Protein AF-A0A357N940-F1 (afdb_monomer)

Nearest PDB structures (foldseek):
  7zd9-assembly1_A  TM=8.228E-01  e=5.852E-03  Synechocystis sp. PCC 6803
  8qno-assembly1_A  TM=8.174E-01  e=1.246E-02  Pyrococcus furiosus
  5aov-assembly1_A-2  TM=7.778E-01  e=3.743E-02  Pyrococcus furiosus
  3gg9-assembly2_B  TM=7.668E-01  e=9.147E-02  Ralstonia solanacearum
  1pjt-assembly1_A  TM=7.492E-01  e=1.585E-01  Salmonella enterica subsp. enterica serovar Typhimurium

Radius of gyration: 10.6 Å; Cα contacts (8 Å, |Δi|>4): 85; chains: 1; bounding box: 22×18×31 Å

Mean predicted aligned error: 3.06 Å

Solvent-accessible surface area (backbone atoms only — not comparable to full-atom values): 3289 Å² total; per-residue (Å²): 138,87,41,59,78,36,81,44,81,35,78,38,73,47,75,67,31,50,51,49,46,54,52,44,38,76,48,43,23,51,38,37,38,47,54,94,66,59,71,90,78,49,70,66,49,65,63,54,33,51,76,69,72,33,46,111

Secondary structure (DSSP, 8-state):
---TT-EEEEE--SHHHHHHHHHHHHTT-EEEEE-SS-GGGSTTHHHHHHHTT-B-

Sequence (56 aa):
MDLSGKRVLVMGAGISGVAVAKIAKRLGAQVALSDTKPEGKLGAVPGELAQAGIKL

Structure (mmCIF, N/CA/C/O backbone):
data_AF-A0A357N940-F1
#
_entry.id   AF-A0A357N940-F1
#
loop_
_atom_site.group_PDB
_atom_site.id
_atom_site.type_symbol
_atom_site.label_atom_id
_atom_site.label_alt_id
_atom_site.label_comp_id
_atom_site.label_asym_id
_atom_site.label_entity_id
_atom_site.label_seq_id
_atom_site.pdbx_PDB_ins_code
_atom_site.Cartn_x
_atom_site.Cartn_y
_atom_site.Cartn_z
_atom_site.occupancy
_atom_site.B_iso_or_equiv
_atom_site.auth_seq_id
_atom_site.auth_comp_id
_atom_site.auth_asym_id
_atom_site.auth_atom_id
_atom_site.pdbx_PDB_model_num
ATOM 1 N N . MET A 1 1 ? -1.942 9.463 16.359 1.00 67.44 1 MET A N 1
ATOM 2 C CA . MET A 1 1 ? -2.657 9.891 15.137 1.00 67.44 1 MET A CA 1
ATOM 3 C C . MET A 1 1 ? -3.524 8.736 14.682 1.00 67.44 1 MET A C 1
ATOM 5 O O . MET A 1 1 ? -3.005 7.633 14.596 1.00 67.44 1 MET A O 1
ATOM 9 N N . ASP A 1 2 ? -4.810 8.974 14.440 1.00 89.44 2 ASP A N 1
ATOM 10 C CA . ASP A 1 2 ? -5.724 7.961 13.903 1.00 89.44 2 ASP A CA 1
ATOM 11 C C . ASP A 1 2 ? -5.782 8.076 12.371 1.00 89.44 2 ASP A C 1
ATOM 13 O O . ASP A 1 2 ? -5.981 9.174 11.844 1.00 89.44 2 ASP A O 1
ATOM 17 N N . LEU A 1 3 ? -5.558 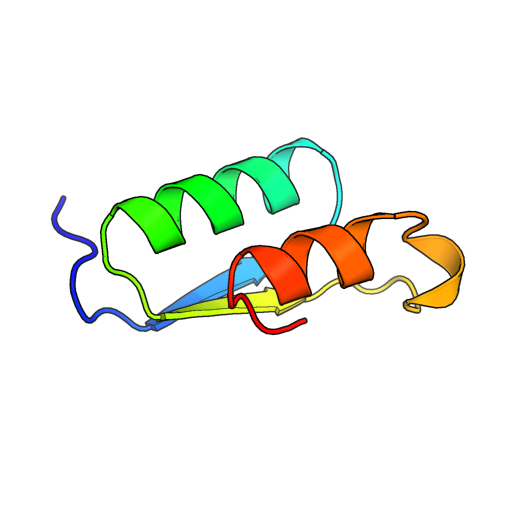6.968 11.662 1.00 94.69 3 LEU A N 1
ATOM 18 C CA . LEU A 1 3 ? -5.627 6.879 10.198 1.00 94.69 3 LEU A CA 1
ATOM 19 C C . LEU A 1 3 ? -6.862 6.108 9.711 1.00 94.69 3 LEU A C 1
ATOM 21 O O . LEU A 1 3 ? -7.101 6.051 8.502 1.00 94.69 3 LEU A O 1
ATOM 25 N N . SER A 1 4 ? -7.665 5.570 10.628 1.00 96.44 4 SER A N 1
ATOM 26 C CA . SER A 1 4 ? -8.858 4.800 10.306 1.00 96.44 4 SER A CA 1
ATOM 27 C C . SER A 1 4 ? -9.848 5.636 9.493 1.00 96.44 4 SER A C 1
ATOM 29 O O . SER A 1 4 ? -10.149 6.786 9.818 1.00 96.44 4 SER A O 1
ATOM 31 N N . GLY A 1 5 ? -10.304 5.088 8.365 1.00 95.31 5 GLY A N 1
ATOM 32 C CA . GLY A 1 5 ? -11.250 5.738 7.456 1.00 95.31 5 GLY A CA 1
ATOM 33 C C . GLY A 1 5 ? -10.696 6.930 6.665 1.00 95.31 5 GLY A C 1
ATOM 34 O O . GLY A 1 5 ? -11.398 7.461 5.802 1.00 95.31 5 GLY A O 1
ATOM 35 N N . LYS A 1 6 ? -9.446 7.357 6.895 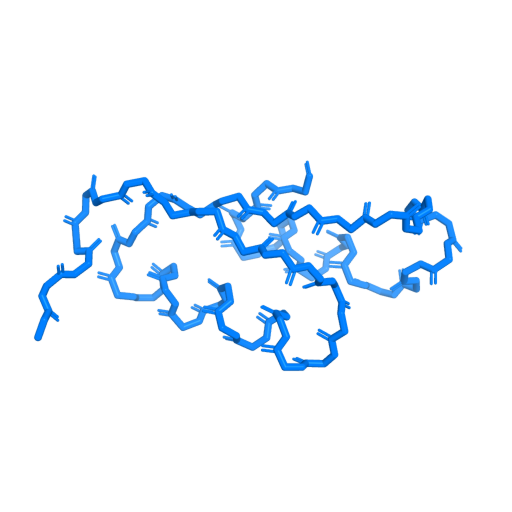1.00 97.25 6 LYS A N 1
ATOM 36 C CA . LYS A 1 6 ? -8.841 8.478 6.161 1.00 97.25 6 LYS A CA 1
ATOM 37 C C . LYS A 1 6 ? -8.372 8.041 4.777 1.00 97.25 6 LYS A C 1
ATOM 39 O O . LYS A 1 6 ? -7.911 6.919 4.588 1.00 97.25 6 LYS A O 1
ATOM 44 N N . ARG A 1 7 ? -8.447 8.957 3.810 1.00 97.12 7 ARG A N 1
ATOM 45 C CA . ARG A 1 7 ? -7.859 8.778 2.475 1.00 97.12 7 ARG A CA 1
ATOM 46 C C . ARG A 1 7 ? -6.411 9.255 2.502 1.00 97.12 7 ARG A C 1
ATOM 48 O O . ARG A 1 7 ? -6.164 10.403 2.861 1.00 97.12 7 ARG A O 1
ATOM 55 N N . VAL A 1 8 ? -5.477 8.380 2.145 1.00 97.19 8 VAL A N 1
ATOM 56 C CA . VAL A 1 8 ? -4.034 8.650 2.173 1.00 97.19 8 VAL A CA 1
ATOM 57 C C . VAL A 1 8 ? -3.452 8.386 0.791 1.00 97.19 8 VAL A C 1
ATOM 59 O O . VAL A 1 8 ? -3.645 7.305 0.237 1.00 97.19 8 VAL A O 1
ATOM 62 N N . LEU A 1 9 ? -2.727 9.367 0.256 1.00 97.25 9 LEU A N 1
ATOM 63 C CA . LEU A 1 9 ? -1.900 9.212 -0.936 1.00 97.25 9 LEU A CA 1
ATOM 64 C C . LEU A 1 9 ? -0.439 9.059 -0.507 1.00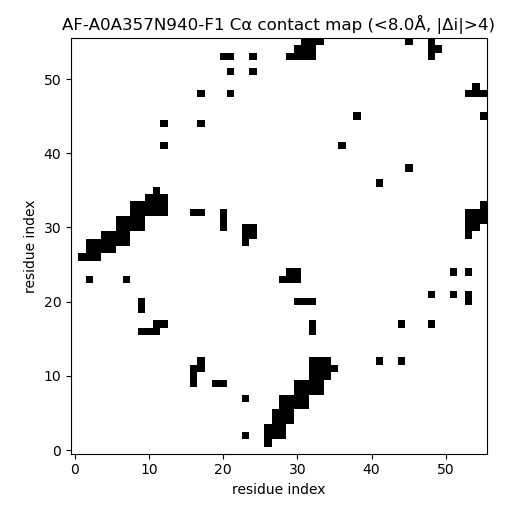 97.25 9 LEU A C 1
ATOM 66 O O . LEU A 1 9 ? 0.085 9.910 0.210 1.00 97.25 9 LEU A O 1
ATOM 70 N N . VAL A 1 10 ? 0.215 7.996 -0.963 1.00 96.56 10 VAL A N 1
ATOM 71 C CA . VAL A 1 10 ? 1.657 7.796 -0.806 1.00 96.56 10 VAL A CA 1
ATOM 72 C C . VAL A 1 10 ? 2.340 8.095 -2.131 1.00 96.56 10 VAL A C 1
ATOM 74 O O . VAL A 1 10 ? 1.996 7.513 -3.153 1.00 96.56 10 VAL A O 1
ATOM 77 N N . MET A 1 11 ? 3.314 8.999 -2.120 1.00 95.94 11 MET A N 1
ATOM 78 C CA . MET A 1 11 ? 4.115 9.306 -3.302 1.00 95.94 11 MET A CA 1
ATOM 79 C C . MET A 1 11 ? 5.432 8.531 -3.267 1.00 95.94 11 MET A C 1
ATOM 81 O O . MET A 1 11 ? 6.193 8.630 -2.305 1.00 95.94 11 MET A O 1
ATOM 85 N N . GLY A 1 12 ? 5.699 7.785 -4.333 1.00 94.31 12 GLY A N 1
ATOM 86 C CA . GLY A 1 12 ? 6.860 6.921 -4.489 1.00 94.31 12 GLY A CA 1
ATOM 87 C C . GLY A 1 12 ? 6.551 5.451 -4.186 1.00 94.31 12 GLY A C 1
ATOM 88 O O . GLY A 1 12 ? 6.109 5.096 -3.098 1.00 94.31 12 GLY A O 1
ATOM 89 N N . ALA A 1 13 ? 6.872 4.583 -5.138 1.00 93.94 13 ALA A N 1
ATOM 90 C CA . ALA A 1 13 ? 6.800 3.123 -5.102 1.00 93.94 13 ALA A CA 1
ATOM 91 C C . ALA A 1 13 ? 8.166 2.482 -4.787 1.00 93.94 13 ALA A C 1
ATOM 93 O O . ALA A 1 13 ? 8.400 1.307 -5.066 1.00 93.94 13 ALA A O 1
ATOM 94 N N . GLY A 1 14 ? 9.096 3.249 -4.209 1.00 91.62 14 GLY A N 1
ATOM 95 C CA . GLY A 1 14 ? 10.313 2.694 -3.617 1.00 91.62 14 GLY A CA 1
ATOM 96 C C . GLY A 1 14 ? 10.011 1.863 -2.365 1.00 91.62 14 GLY A C 1
ATOM 97 O O . GLY A 1 14 ? 8.895 1.882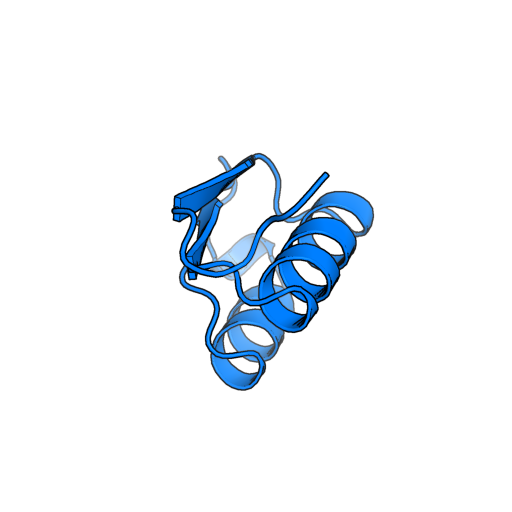 -1.845 1.00 91.62 14 GLY A O 1
ATOM 98 N N . ILE A 1 15 ? 11.032 1.190 -1.828 1.00 92.50 15 ILE A N 1
ATOM 99 C CA . ILE A 1 15 ? 10.913 0.290 -0.663 1.00 92.50 15 ILE A CA 1
ATOM 100 C C . ILE A 1 15 ? 10.168 0.966 0.502 1.00 92.50 15 ILE A C 1
ATOM 102 O O . ILE A 1 15 ? 9.204 0.415 1.036 1.00 92.50 15 ILE A O 1
ATOM 106 N N . SER A 1 16 ? 10.563 2.192 0.855 1.00 95.06 16 SER A N 1
ATOM 107 C CA . SER A 1 16 ? 9.947 2.941 1.955 1.00 95.06 16 SER A CA 1
ATOM 108 C C . SER A 1 16 ? 8.504 3.356 1.662 1.00 95.06 16 SER A C 1
ATOM 110 O O . SER A 1 16 ? 7.661 3.273 2.549 1.00 95.06 16 SER A O 1
ATOM 112 N N . GLY A 1 17 ? 8.191 3.767 0.430 1.00 95.50 17 GLY A N 1
ATOM 113 C CA . GLY A 1 17 ? 6.834 4.175 0.058 1.00 95.50 17 GLY A CA 1
ATOM 114 C C . GLY A 1 17 ? 5.853 3.004 0.098 1.00 95.50 17 GLY A C 1
ATOM 115 O O . GLY A 1 17 ? 4.778 3.099 0.691 1.00 95.50 17 GLY A O 1
ATOM 116 N N . VAL A 1 18 ? 6.276 1.841 -0.399 1.00 95.12 18 VAL A N 1
ATOM 117 C CA . VAL A 1 18 ? 5.500 0.598 -0.292 1.00 95.12 18 VAL A CA 1
ATOM 118 C C . VAL A 1 18 ? 5.283 0.206 1.174 1.00 95.12 18 VAL A C 1
ATOM 120 O O . VAL A 1 18 ? 4.169 -0.162 1.554 1.00 95.12 18 VAL A O 1
ATOM 123 N N . ALA A 1 19 ? 6.309 0.324 2.024 1.00 96.19 19 ALA A N 1
ATOM 124 C CA . ALA A 1 19 ? 6.182 0.048 3.455 1.00 96.19 19 ALA A CA 1
ATOM 125 C C . ALA A 1 19 ? 5.177 0.992 4.140 1.00 96.19 19 ALA A C 1
ATOM 127 O O . ALA A 1 19 ? 4.298 0.526 4.870 1.00 96.19 19 ALA A O 1
ATOM 128 N N . VAL A 1 20 ? 5.250 2.297 3.856 1.00 96.69 20 VAL A N 1
ATOM 129 C CA . VAL A 1 20 ? 4.304 3.298 4.374 1.00 96.69 20 VAL A CA 1
ATOM 130 C C . VAL A 1 20 ? 2.878 2.979 3.936 1.00 96.69 20 VAL A C 1
ATOM 132 O O . VAL A 1 20 ? 1.975 2.982 4.772 1.00 96.69 20 VAL A O 1
ATOM 135 N N . ALA A 1 21 ? 2.666 2.636 2.664 1.00 97.00 21 ALA A N 1
ATOM 136 C CA . ALA A 1 21 ? 1.342 2.304 2.151 1.00 97.00 21 ALA A CA 1
ATOM 137 C C . ALA A 1 21 ? 0.737 1.082 2.860 1.00 97.00 21 ALA A C 1
ATOM 139 O O . ALA A 1 21 ? -0.424 1.113 3.276 1.00 97.00 21 ALA A O 1
ATOM 140 N N . LYS A 1 22 ? 1.541 0.033 3.082 1.00 95.88 22 LYS A N 1
ATOM 141 C CA . LYS A 1 22 ? 1.123 -1.164 3.830 1.00 95.88 22 LYS A CA 1
ATOM 142 C C . LYS A 1 22 ? 0.792 -0.845 5.291 1.00 95.88 22 LYS A C 1
ATOM 144 O O . LYS A 1 22 ? -0.217 -1.330 5.802 1.00 95.88 22 LYS A O 1
ATOM 149 N N . ILE A 1 23 ? 1.600 -0.024 5.964 1.00 96.25 23 ILE A N 1
ATOM 150 C CA . ILE A 1 23 ? 1.351 0.380 7.357 1.00 96.25 23 ILE A CA 1
ATOM 151 C C . ILE A 1 23 ? 0.073 1.221 7.452 1.00 96.25 23 ILE A C 1
ATOM 153 O O . ILE A 1 23 ? -0.798 0.904 8.257 1.00 96.25 23 ILE A O 1
ATOM 157 N N . ALA A 1 24 ? -0.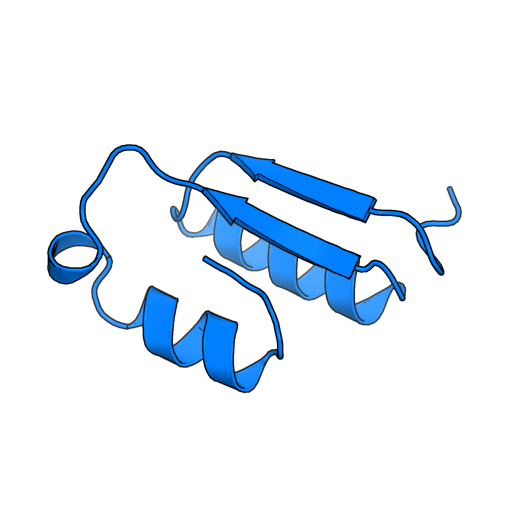091 2.234 6.597 1.00 96.38 24 ALA A N 1
ATOM 158 C CA . ALA A 1 24 ? -1.285 3.077 6.580 1.00 96.38 24 ALA A CA 1
ATOM 159 C C . ALA A 1 24 ? -2.561 2.253 6.336 1.00 96.38 24 ALA A C 1
ATOM 161 O O . ALA A 1 24 ? -3.562 2.445 7.027 1.00 96.38 24 ALA A O 1
ATOM 162 N N . LYS A 1 25 ? -2.507 1.275 5.423 1.00 96.25 25 LYS A N 1
ATOM 163 C CA . LYS A 1 25 ? -3.615 0.345 5.167 1.00 96.25 25 LYS A CA 1
ATOM 164 C C . LYS A 1 25 ? -3.965 -0.486 6.404 1.00 96.25 25 LYS A C 1
ATOM 166 O O . LYS A 1 25 ? -5.139 -0.596 6.743 1.00 96.25 25 LYS A O 1
ATOM 171 N N . ARG A 1 26 ? -2.962 -1.040 7.101 1.00 95.75 26 ARG A N 1
ATOM 172 C CA . ARG A 1 26 ? -3.156 -1.797 8.357 1.00 95.75 26 ARG A CA 1
ATOM 173 C C . ARG A 1 26 ? -3.747 -0.942 9.476 1.00 95.75 26 ARG A C 1
ATOM 175 O O . ARG A 1 26 ? -4.475 -1.466 10.308 1.00 95.75 26 ARG A O 1
ATOM 182 N N . LEU A 1 27 ? -3.475 0.360 9.469 1.00 96.12 27 LEU A N 1
ATOM 183 C CA . LEU A 1 27 ? -4.058 1.332 10.397 1.00 96.12 27 LEU A CA 1
ATOM 184 C C . LEU A 1 27 ? -5.480 1.780 9.999 1.00 96.12 27 LEU A C 1
ATOM 186 O O . LEU A 1 27 ? -6.020 2.701 10.604 1.00 96.12 27 LEU A O 1
ATOM 190 N N . GLY A 1 28 ? -6.096 1.144 8.996 1.00 95.56 28 GLY A N 1
ATOM 191 C CA . GLY A 1 28 ? -7.483 1.387 8.594 1.00 95.56 28 GLY A CA 1
ATOM 192 C C . GLY A 1 28 ? -7.668 2.490 7.551 1.00 95.56 28 GLY A C 1
ATOM 193 O O . GLY A 1 28 ? -8.806 2.865 7.261 1.00 95.56 28 GLY A O 1
ATOM 194 N N . ALA A 1 29 ? -6.587 3.015 6.968 1.00 97.50 29 ALA A N 1
ATOM 195 C CA . ALA A 1 29 ? -6.686 4.019 5.917 1.00 97.50 29 ALA A CA 1
ATOM 196 C C . ALA A 1 29 ? -7.131 3.419 4.573 1.00 97.50 29 ALA A C 1
ATOM 198 O O . ALA A 1 29 ? -6.842 2.270 4.223 1.00 97.50 29 ALA A O 1
ATOM 199 N N . GLN A 1 30 ? -7.767 4.255 3.759 1.00 97.3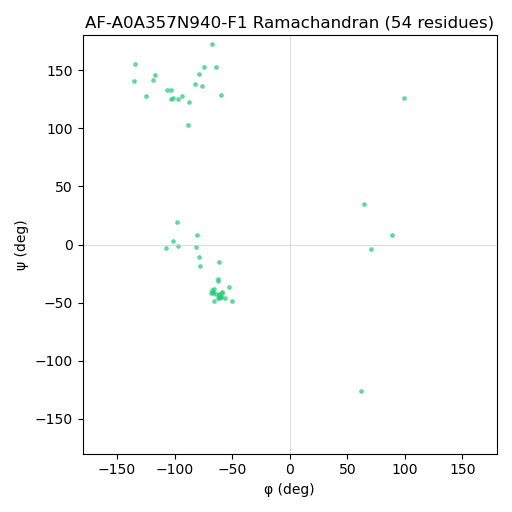8 30 GLN A N 1
ATOM 200 C CA . GLN A 1 30 ? -7.970 4.024 2.334 1.00 97.38 30 GLN A CA 1
ATOM 201 C C . GLN A 1 30 ? -6.758 4.577 1.582 1.00 97.38 30 GLN A C 1
ATOM 203 O O . GLN A 1 30 ? -6.615 5.791 1.430 1.00 97.38 30 GLN A O 1
ATOM 208 N N . VAL A 1 31 ? -5.866 3.685 1.154 1.00 97.75 31 VAL A N 1
ATOM 209 C CA . VAL A 1 31 ? -4.561 4.065 0.602 1.00 97.75 31 VAL A CA 1
ATOM 210 C C . VAL A 1 31 ? -4.548 3.963 -0.921 1.00 97.75 31 VAL A C 1
ATOM 212 O O . VAL A 1 31 ? -4.954 2.943 -1.485 1.00 97.75 31 VAL A O 1
ATOM 215 N N . ALA A 1 32 ? -4.027 5.009 -1.556 1.00 97.00 32 ALA A N 1
ATOM 216 C CA . ALA A 1 32 ? -3.523 4.989 -2.922 1.00 97.00 32 ALA A CA 1
ATOM 217 C C . ALA A 1 32 ? -2.017 5.294 -2.901 1.00 97.00 32 ALA A C 1
ATOM 219 O O . ALA A 1 32 ? -1.551 6.072 -2.067 1.00 97.00 32 ALA A O 1
ATOM 220 N N . LEU A 1 33 ? -1.255 4.687 -3.798 1.00 96.12 33 LEU A N 1
ATOM 221 C CA . LEU A 1 33 ? 0.162 4.950 -4.007 1.00 96.12 33 LEU A CA 1
ATOM 222 C C . LEU A 1 33 ? 0.341 5.458 -5.436 1.00 96.12 33 LEU A C 1
ATOM 224 O O . LEU A 1 33 ? -0.337 4.972 -6.317 1.00 96.12 33 LEU A O 1
ATOM 228 N N . SER A 1 34 ? 1.226 6.420 -5.674 1.00 94.88 34 SER A N 1
ATOM 229 C CA . SER A 1 34 ? 1.539 6.904 -7.022 1.00 94.88 34 SER A CA 1
ATOM 230 C C . SER A 1 34 ? 3.048 7.054 -7.189 1.00 94.88 34 SER A C 1
ATOM 232 O O . SER A 1 34 ? 3.730 7.501 -6.266 1.00 94.88 34 SER A O 1
ATOM 234 N N . ASP A 1 35 ? 3.581 6.695 -8.354 1.00 94.12 35 ASP A N 1
ATOM 235 C CA . ASP A 1 35 ? 4.987 6.891 -8.718 1.00 94.12 35 ASP A CA 1
ATOM 236 C C . ASP A 1 35 ? 5.081 7.457 -10.142 1.00 94.12 35 ASP A C 1
ATOM 238 O O . ASP A 1 35 ? 4.172 7.297 -10.954 1.00 94.12 35 ASP A O 1
ATOM 242 N N . THR A 1 36 ? 6.180 8.145 -10.448 1.00 91.75 36 THR A N 1
ATOM 243 C CA . THR A 1 36 ? 6.444 8.678 -11.792 1.00 91.75 36 THR A CA 1
ATOM 244 C C . THR A 1 36 ? 6.936 7.600 -12.755 1.00 91.75 36 THR A C 1
ATOM 246 O O . THR A 1 36 ? 6.900 7.781 -13.973 1.00 91.75 36 THR A O 1
ATOM 249 N N . LYS A 1 37 ? 7.418 6.473 -12.229 1.00 88.19 37 LYS A N 1
ATOM 250 C CA . LYS A 1 37 ? 7.817 5.315 -13.016 1.00 88.19 37 LYS A CA 1
ATOM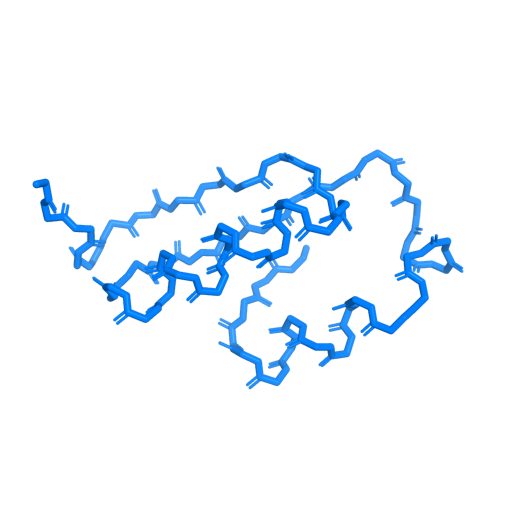 251 C C . LYS A 1 37 ? 6.574 4.557 -13.482 1.00 88.19 37 LYS A C 1
ATOM 253 O O . LYS A 1 37 ? 5.680 4.296 -12.681 1.00 88.19 37 LYS A O 1
ATOM 258 N N . PRO A 1 38 ? 6.545 4.122 -14.751 1.00 83.69 38 PRO A N 1
ATOM 259 C CA . PRO A 1 38 ? 5.492 3.239 -15.23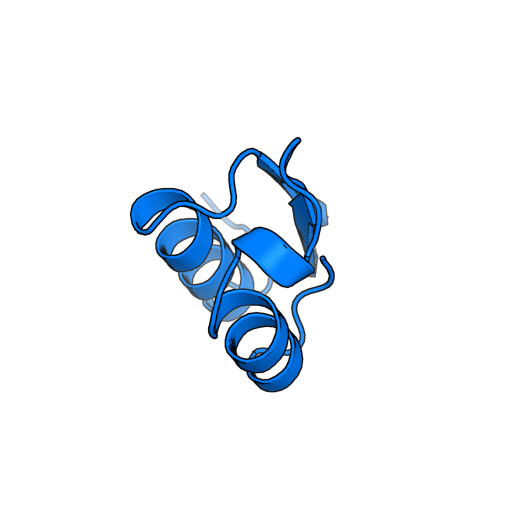0 1.00 83.69 38 PRO A CA 1
ATOM 260 C C . PRO A 1 38 ? 5.556 1.890 -14.505 1.00 83.69 38 PRO A C 1
ATOM 262 O O . PRO A 1 38 ? 6.640 1.441 -14.122 1.00 83.69 38 PRO A O 1
ATOM 265 N N . GLU A 1 39 ? 4.415 1.209 -14.387 1.00 80.31 39 GLU A N 1
ATOM 266 C CA . GLU A 1 39 ? 4.280 -0.050 -13.636 1.00 80.31 39 GLU A CA 1
ATOM 267 C C . GLU A 1 39 ? 5.302 -1.121 -14.041 1.00 80.31 39 GLU A C 1
ATOM 269 O O . GLU A 1 39 ? 5.864 -1.801 -13.184 1.00 80.31 39 GLU A O 1
ATOM 274 N N . GLY A 1 40 ? 5.645 -1.207 -15.331 1.00 81.81 40 GLY A N 1
ATOM 275 C CA . GLY A 1 40 ? 6.654 -2.146 -15.837 1.00 81.81 40 GLY A CA 1
ATOM 276 C C . GLY A 1 40 ? 8.070 -1.941 -15.274 1.00 81.81 40 GLY A C 1
ATOM 277 O O . GLY A 1 40 ? 8.909 -2.828 -15.391 1.00 81.81 40 GLY A O 1
ATOM 278 N N . LYS A 1 41 ? 8.353 -0.794 -14.641 1.00 84.81 41 LYS A N 1
ATOM 279 C CA . LYS A 1 41 ? 9.628 -0.500 -13.959 1.00 84.81 41 LYS A CA 1
ATOM 280 C C . LYS A 1 41 ? 9.552 -0.638 -12.435 1.00 84.81 41 LYS A C 1
ATOM 282 O O . LYS A 1 41 ? 10.541 -0.360 -11.758 1.00 84.81 41 LYS A O 1
ATOM 287 N N . LEU A 1 42 ? 8.404 -1.053 -11.897 1.00 83.56 42 LEU A N 1
ATOM 288 C CA . LEU A 1 42 ? 8.168 -1.219 -10.460 1.00 83.56 42 LEU A CA 1
ATOM 289 C C . LEU A 1 42 ? 8.344 -2.671 -9.983 1.00 83.56 42 LEU A C 1
ATOM 291 O O . LEU A 1 42 ? 8.238 -2.946 -8.790 1.00 83.56 42 LEU A O 1
ATOM 295 N N . GLY A 1 43 ? 8.659 -3.603 -10.887 1.00 86.62 43 GLY A N 1
ATOM 296 C CA . GLY A 1 43 ? 8.917 -5.000 -10.540 1.00 86.62 43 GLY A CA 1
ATOM 297 C C . GLY A 1 43 ? 7.693 -5.663 -9.904 1.00 86.62 43 GLY A C 1
ATOM 298 O O . GLY A 1 43 ? 6.608 -5.638 -10.474 1.00 86.62 43 GLY A O 1
ATOM 299 N N . ALA A 1 44 ? 7.862 -6.250 -8.718 1.00 88.06 44 ALA A N 1
ATOM 300 C CA . ALA A 1 44 ? 6.790 -6.952 -8.005 1.00 88.06 44 ALA A CA 1
ATOM 301 C C . ALA A 1 44 ? 5.801 -6.021 -7.272 1.00 88.06 44 ALA A C 1
ATOM 303 O O . ALA A 1 44 ? 4.742 -6.476 -6.834 1.00 88.06 44 ALA A O 1
ATOM 304 N N . VAL A 1 45 ? 6.108 -4.723 -7.159 1.00 89.56 45 VAL A N 1
ATOM 305 C CA . VAL A 1 45 ? 5.339 -3.773 -6.340 1.00 89.56 45 VAL A CA 1
ATOM 306 C C . VAL A 1 45 ? 3.851 -3.709 -6.711 1.00 89.56 45 VAL A C 1
ATOM 308 O O . VAL A 1 45 ? 3.039 -3.788 -5.789 1.00 89.56 45 VAL A O 1
ATOM 311 N N . PRO A 1 46 ? 3.438 -3.628 -7.994 1.00 89.25 46 PRO A N 1
ATOM 312 C CA . PRO A 1 46 ? 2.013 -3.589 -8.334 1.00 89.25 46 PRO A CA 1
ATOM 313 C C . PRO A 1 46 ? 1.254 -4.823 -7.823 1.00 89.25 46 PRO A C 1
ATOM 315 O O . PRO A 1 46 ? 0.177 -4.701 -7.239 1.00 89.25 46 PRO A O 1
ATOM 318 N N . GLY A 1 47 ? 1.857 -6.011 -7.952 1.00 90.31 47 GLY A N 1
ATOM 319 C CA . GLY A 1 47 ? 1.285 -7.260 -7.446 1.00 90.31 47 GLY A CA 1
ATOM 320 C C . GLY A 1 47 ? 1.197 -7.301 -5.919 1.00 90.31 47 GLY A C 1
ATOM 321 O O . GLY A 1 47 ? 0.205 -7.781 -5.370 1.00 90.31 47 GLY A O 1
ATOM 322 N N . GLU A 1 48 ? 2.199 -6.768 -5.218 1.00 90.94 48 GLU A N 1
ATOM 323 C CA . GLU A 1 48 ? 2.183 -6.658 -3.755 1.00 90.94 48 GLU A CA 1
ATOM 324 C C . GLU A 1 48 ? 1.120 -5.676 -3.244 1.00 90.94 48 GLU A C 1
ATOM 326 O O . GLU A 1 48 ? 0.462 -5.941 -2.235 1.00 90.94 48 GLU A O 1
ATOM 331 N N . LEU A 1 49 ? 0.950 -4.537 -3.921 1.00 91.12 49 LEU A N 1
ATOM 332 C CA . LEU A 1 49 ? -0.045 -3.528 -3.558 1.00 91.12 49 LEU A CA 1
ATOM 333 C C . LEU A 1 49 ? -1.466 -4.041 -3.801 1.00 91.12 49 LEU A C 1
ATOM 335 O O . LEU A 1 49 ? -2.320 -3.886 -2.926 1.00 91.12 49 LEU A O 1
ATOM 339 N N . ALA A 1 50 ? -1.695 -4.735 -4.919 1.00 91.62 50 ALA A N 1
ATOM 340 C CA . ALA A 1 50 ? -2.976 -5.364 -5.221 1.00 91.62 50 ALA A CA 1
ATOM 341 C C . ALA A 1 50 ? -3.375 -6.397 -4.152 1.00 91.62 50 ALA A C 1
ATOM 343 O O . ALA A 1 50 ? -4.496 -6.354 -3.646 1.00 91.62 50 ALA A O 1
ATOM 344 N N . GLN A 1 51 ? -2.443 -7.263 -3.730 1.00 92.75 51 GLN A N 1
ATOM 345 C CA . GLN A 1 51 ? -2.676 -8.229 -2.644 1.00 92.75 51 GLN A CA 1
ATOM 346 C C . GLN A 1 51 ? -2.975 -7.554 -1.298 1.00 92.75 51 GLN A C 1
ATOM 348 O O . GLN A 1 51 ? -3.745 -8.076 -0.495 1.00 92.75 51 GLN A O 1
ATOM 353 N N . ALA A 1 52 ? -2.401 -6.375 -1.054 1.00 90.56 52 ALA A N 1
ATOM 354 C CA . ALA A 1 52 ? -2.685 -5.569 0.131 1.00 90.56 52 ALA A CA 1
ATOM 355 C C . ALA A 1 52 ? -3.981 -4.734 0.016 1.00 90.56 52 ALA A C 1
ATOM 357 O O . ALA A 1 52 ? -4.347 -4.031 0.963 1.00 90.56 52 ALA A O 1
ATOM 358 N N . GLY A 1 53 ? -4.681 -4.776 -1.125 1.00 92.62 53 GLY A N 1
ATOM 359 C CA . GLY A 1 53 ? -5.867 -3.959 -1.389 1.00 92.62 53 GLY A CA 1
ATOM 360 C C . GLY A 1 53 ? -5.559 -2.458 -1.423 1.00 92.62 53 GLY A C 1
ATOM 361 O O . GLY A 1 53 ? -6.359 -1.649 -0.933 1.00 92.62 53 GLY A O 1
ATOM 362 N N . ILE A 1 54 ? -4.375 -2.101 -1.922 1.00 93.88 54 ILE A N 1
ATOM 363 C CA . ILE A 1 54 ? -3.889 -0.733 -2.110 1.00 93.88 54 ILE A CA 1
ATOM 364 C C . ILE A 1 54 ? -3.925 -0.431 -3.608 1.00 93.88 54 ILE A C 1
ATOM 366 O O . ILE A 1 54 ? -3.489 -1.249 -4.415 1.00 93.88 54 ILE A O 1
ATOM 370 N N . LYS A 1 55 ? -4.460 0.736 -3.974 1.00 92.19 55 LYS A N 1
ATOM 371 C CA . LYS A 1 55 ? -4.490 1.178 -5.374 1.00 92.19 55 LYS A CA 1
ATOM 372 C C . LYS A 1 55 ? -3.149 1.802 -5.750 1.00 92.19 55 LYS A C 1
ATOM 374 O O . LYS A 1 55 ? -2.603 2.548 -4.939 1.00 92.19 55 LYS A O 1
ATOM 379 N N . LEU A 1 56 ? -2.654 1.484 -6.941 1.00 87.31 56 LEU A N 1
ATOM 380 C CA . LEU A 1 56 ? -1.521 2.146 -7.588 1.00 87.31 56 LEU A CA 1
ATOM 381 C C . LEU A 1 56 ? -2.035 3.196 -8.591 1.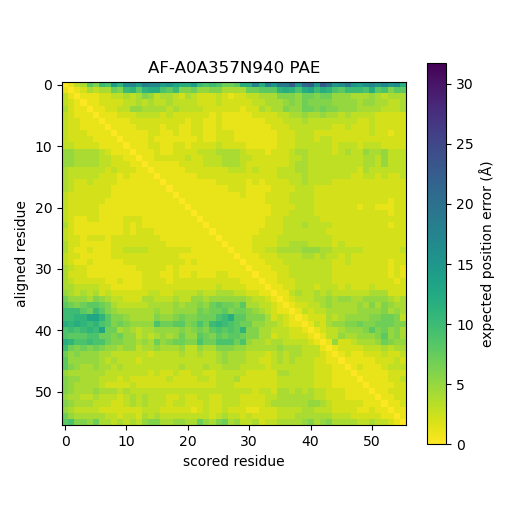00 87.31 56 LEU A C 1
ATOM 383 O O . LEU A 1 56 ? -3.189 3.017 -9.049 1.00 87.31 56 LEU A O 1
#

Foldseek 3Di:
DQLAAAEDEFEDLPPVSLVVQLVSVVSHHQYEYDYPDDPVVSPCSCVVCVVSVYHD

pLDDT: mean 92.51, std 5.48, range [67.44, 97.75]